Protein AF-A0A3R9PB88-F1 (afdb_monomer_lite)

pLDDT: mean 90.49, std 8.31, range [41.56, 96.81]

Sequence (142 aa):
MKEVSKLSKFLLKLTAGEKSIYACLSGGMRSIIAITLLALLKLSRDYLKEIWMEIDFENLLGFSRFPLNVINIPRNERFIAILESLRSSKLSVRKIGEKIGLSPAAAHRIMRNMVKIGLLDDNFRPTEMGLAYLSLYEELKE

Secondary structure (DSSP, 8-state):
-HHHHHHHHHHHHHTTT-SEEEEE-SSS-HHHHHHHHHHHHHHHHHH--EEEEEEE-TTSS-EEEEEGGGGGS---HHHHHHHHHHHHS---HHHHHHHTT--HHHHHHHHHHHHHTTSB-TTSPBPHHHHHHHHHHS----

Foldseek 3Di:
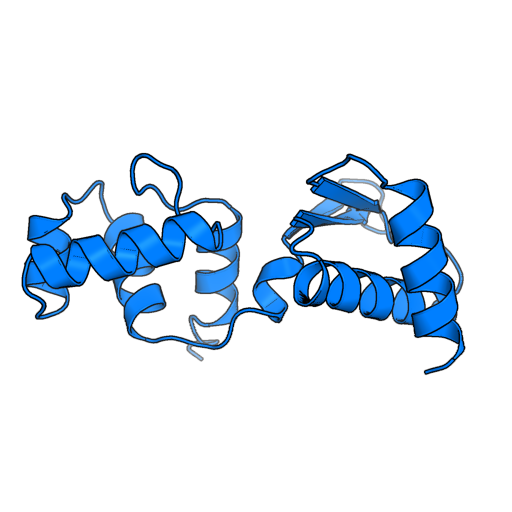DVLLVVVLVVVCVVCPPPQEDEAELQDDDPVVSVSNLSSVQCCCPVVVRFYKYWYADPVNPGIDIATSNLVVDDDDPLLLLLLVVLVVDPDDLCVSCVSVVHHSVVSVVVLVVCCVSPQAPPSSHGDRSVVVNNVVPVDPPD

Radius of gyration: 17.46 Å; chains: 1; bounding box: 42×40×47 Å

Structure (mmCIF, N/CA/C/O backbone):
data_AF-A0A3R9PB88-F1
#
_entry.id   AF-A0A3R9PB88-F1
#
loop_
_atom_site.group_PDB
_atom_site.id
_atom_site.type_symbol
_atom_site.label_atom_id
_atom_site.label_alt_id
_atom_site.label_comp_id
_atom_site.label_asym_id
_atom_site.label_entity_id
_atom_site.label_seq_id
_atom_site.pdbx_PDB_ins_code
_atom_site.Cartn_x
_atom_site.Cartn_y
_atom_site.Cartn_z
_atom_site.occupancy
_atom_site.B_iso_or_equiv
_atom_site.auth_seq_id
_atom_site.auth_comp_id
_atom_site.auth_asym_id
_atom_site.auth_atom_id
_atom_site.pdbx_PDB_model_num
ATOM 1 N N . MET A 1 1 ? 23.088 -3.633 -8.283 1.00 75.25 1 MET A N 1
ATOM 2 C CA . MET A 1 1 ? 22.917 -2.362 -7.531 1.00 75.25 1 MET A CA 1
ATOM 3 C C . MET A 1 1 ? 23.087 -1.098 -8.377 1.00 75.25 1 MET A C 1
ATOM 5 O O . MET A 1 1 ? 22.197 -0.259 -8.334 1.00 75.25 1 MET A O 1
ATOM 9 N N . LYS A 1 2 ? 24.163 -0.939 -9.168 1.00 91.56 2 LYS A N 1
ATOM 10 C CA . LYS A 1 2 ? 24.366 0.254 -10.024 1.00 91.56 2 LYS A CA 1
ATOM 11 C C . LYS A 1 2 ? 23.192 0.522 -10.981 1.00 91.56 2 LYS A C 1
ATOM 13 O O . LYS A 1 2 ? 22.759 1.664 -11.097 1.00 91.56 2 LYS A O 1
ATOM 18 N N . GLU A 1 3 ? 22.646 -0.530 -11.591 1.00 93.50 3 GLU A N 1
ATOM 19 C CA . GLU A 1 3 ? 21.508 -0.425 -12.516 1.00 93.50 3 GLU A CA 1
ATOM 20 C C . GLU A 1 3 ? 20.206 -0.002 -11.823 1.00 93.50 3 GLU A C 1
ATOM 22 O O . GLU A 1 3 ? 19.531 0.900 -12.309 1.00 93.50 3 GLU A O 1
ATOM 27 N N . VAL A 1 4 ? 19.916 -0.529 -10.626 1.00 95.12 4 VAL A N 1
ATOM 28 C CA . VAL A 1 4 ? 18.772 -0.081 -9.806 1.00 95.12 4 VAL A CA 1
ATOM 29 C C . VAL A 1 4 ? 18.877 1.415 -9.511 1.00 95.12 4 VAL A C 1
ATOM 31 O O . VAL A 1 4 ? 17.904 2.144 -9.679 1.00 95.12 4 VAL A O 1
ATOM 34 N N . SER A 1 5 ? 20.057 1.909 -9.123 1.00 94.50 5 SER A N 1
ATOM 35 C CA . SER A 1 5 ? 20.262 3.336 -8.838 1.00 94.50 5 SER A CA 1
ATOM 36 C C . SER A 1 5 ? 20.112 4.224 -10.074 1.00 94.50 5 SER A C 1
ATOM 38 O O . SER A 1 5 ? 19.549 5.313 -9.969 1.00 94.50 5 SER A O 1
ATOM 40 N N . LYS A 1 6 ? 20.605 3.788 -11.242 1.00 96.44 6 LYS A N 1
ATOM 41 C CA . LYS A 1 6 ? 20.408 4.518 -12.505 1.00 96.44 6 LYS A CA 1
ATOM 42 C C . LYS A 1 6 ? 18.928 4.584 -12.865 1.00 96.44 6 LYS A C 1
ATOM 44 O O . LYS A 1 6 ? 18.424 5.676 -13.112 1.00 96.44 6 LYS A O 1
ATOM 49 N N . LEU A 1 7 ? 18.242 3.442 -12.831 1.00 96.25 7 LEU A N 1
ATOM 50 C CA . LEU A 1 7 ? 16.825 3.364 -13.160 1.00 96.25 7 LEU A CA 1
ATOM 51 C C . LEU A 1 7 ? 15.977 4.168 -12.173 1.00 96.25 7 LEU A C 1
ATOM 53 O O . LEU A 1 7 ? 15.118 4.926 -12.595 1.00 96.25 7 LEU A O 1
ATOM 57 N N . SER A 1 8 ? 16.278 4.107 -10.875 1.00 96.12 8 SER A N 1
ATOM 58 C CA . SER A 1 8 ? 15.590 4.914 -9.858 1.00 96.12 8 SER A CA 1
ATOM 59 C C . SER A 1 8 ? 15.720 6.412 -10.141 1.00 96.12 8 SER A C 1
ATOM 61 O O . SER A 1 8 ? 14.737 7.141 -10.081 1.00 96.12 8 SER A O 1
ATOM 63 N N . LYS A 1 9 ? 16.923 6.886 -10.499 1.00 96.25 9 LYS A N 1
ATOM 64 C CA . LYS A 1 9 ? 17.137 8.294 -10.876 1.00 96.25 9 LYS A CA 1
ATOM 65 C C . LYS A 1 9 ? 16.379 8.665 -12.148 1.00 96.25 9 LYS A C 1
ATOM 67 O O . LYS A 1 9 ? 15.863 9.773 -12.233 1.00 96.25 9 LYS A O 1
ATOM 72 N N . PHE A 1 10 ? 16.345 7.766 -13.128 1.00 96.81 10 PHE A N 1
ATOM 73 C CA . PHE A 1 10 ? 15.592 7.963 -14.361 1.00 96.81 10 PHE A CA 1
ATOM 74 C C . PHE A 1 10 ? 14.088 8.070 -14.083 1.00 96.81 10 PHE A C 1
ATOM 76 O O . PHE A 1 10 ? 13.486 9.080 -14.433 1.00 96.81 10 PHE A O 1
ATOM 83 N N . LEU A 1 11 ? 13.512 7.092 -13.376 1.00 96.19 11 LEU A N 1
ATOM 84 C CA . LEU A 1 11 ? 12.097 7.072 -13.004 1.00 96.19 11 LEU A CA 1
ATOM 85 C C . LEU A 1 11 ? 11.722 8.299 -12.171 1.00 96.19 11 LEU A C 1
ATOM 87 O O . LEU A 1 11 ? 10.742 8.960 -12.479 1.00 96.19 11 LEU A O 1
ATOM 91 N N . LEU A 1 12 ? 12.541 8.672 -11.182 1.00 95.56 12 LEU A N 1
ATOM 92 C CA . LEU A 1 12 ? 12.286 9.850 -10.353 1.00 95.56 12 LEU A CA 1
ATOM 93 C C . LEU A 1 12 ? 12.198 11.139 -11.180 1.00 95.56 12 LEU A C 1
ATOM 95 O O . LEU A 1 12 ? 11.335 11.970 -10.910 1.00 95.56 12 LEU A O 1
ATOM 99 N N . LYS A 1 13 ? 13.082 11.302 -12.175 1.00 96.50 13 LYS A N 1
ATOM 100 C CA . LYS A 1 13 ? 13.042 12.441 -13.103 1.00 96.50 13 LYS A CA 1
ATOM 101 C C . LYS A 1 13 ? 11.807 12.392 -13.999 1.00 96.50 13 LYS A C 1
ATOM 103 O O . LYS A 1 13 ? 11.176 13.422 -14.189 1.00 96.50 13 LYS A O 1
ATOM 108 N N . LEU A 1 14 ? 11.480 11.214 -14.533 1.00 96.06 14 LEU A N 1
ATOM 109 C CA . LEU A 1 14 ? 10.324 11.009 -15.407 1.00 96.06 14 LEU A CA 1
ATOM 110 C C . LEU A 1 14 ? 9.005 11.320 -14.688 1.00 96.06 14 LEU A C 1
ATOM 112 O O . LEU A 1 14 ? 8.111 11.912 -15.274 1.00 96.06 14 LEU A O 1
ATOM 116 N N . THR A 1 15 ? 8.905 10.955 -13.410 1.00 95.06 15 THR A N 1
ATOM 117 C CA . THR A 1 15 ? 7.709 11.140 -12.573 1.00 95.06 15 THR A CA 1
ATOM 118 C C . THR A 1 15 ? 7.851 12.337 -11.628 1.00 95.06 15 THR A C 1
ATOM 120 O O . THR A 1 15 ? 7.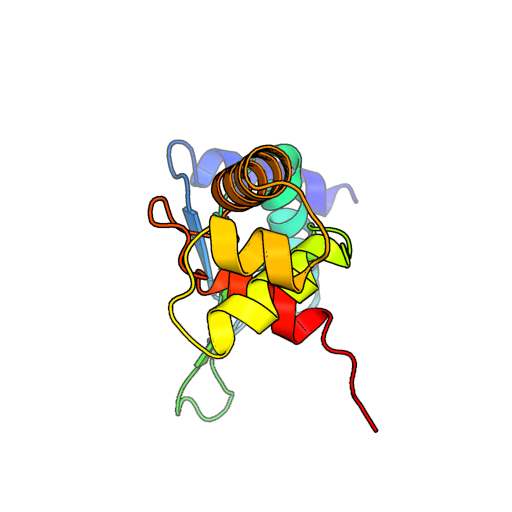395 12.301 -10.478 1.00 95.06 15 THR A O 1
ATOM 123 N N . ALA A 1 16 ? 8.590 13.367 -12.042 1.00 93.56 16 ALA A N 1
ATOM 124 C CA . ALA A 1 16 ? 8.726 14.593 -11.265 1.00 93.56 16 ALA A CA 1
ATOM 125 C C . ALA A 1 16 ? 7.354 15.279 -11.138 1.00 93.56 16 ALA A C 1
ATOM 127 O O . ALA A 1 16 ? 6.611 15.356 -12.106 1.00 93.56 16 ALA A O 1
ATOM 128 N N . GLY A 1 17 ? 7.002 15.748 -9.938 1.00 90.50 17 GLY A N 1
ATOM 129 C CA . GLY A 1 17 ? 5.683 16.338 -9.657 1.00 90.50 17 GLY A CA 1
ATOM 130 C C . GLY A 1 17 ? 4.575 15.327 -9.336 1.00 90.50 17 GLY A C 1
ATOM 131 O O . GLY A 1 17 ? 3.701 15.635 -8.534 1.00 90.50 17 GLY A O 1
ATOM 132 N N . GLU A 1 18 ? 4.658 14.099 -9.845 1.00 94.75 18 GLU A N 1
ATOM 133 C CA . GLU A 1 18 ? 3.615 13.089 -9.628 1.00 94.75 18 GLU A CA 1
ATOM 134 C C . GLU A 1 18 ? 3.706 12.434 -8.251 1.00 94.75 18 GLU A C 1
ATOM 136 O O . GLU A 1 18 ? 4.765 11.949 -7.852 1.00 94.75 18 GLU A O 1
ATOM 141 N N . LYS A 1 19 ? 2.605 12.368 -7.502 1.00 90.06 19 LYS A N 1
ATOM 142 C CA . LYS A 1 19 ? 2.595 11.654 -6.212 1.00 90.06 19 LYS A CA 1
ATOM 143 C C . LYS A 1 19 ? 2.522 10.138 -6.404 1.00 90.06 19 LYS A C 1
ATOM 145 O O . LYS A 1 19 ? 3.135 9.394 -5.634 1.00 90.06 19 LYS A O 1
ATOM 150 N N . SER A 1 20 ? 1.816 9.707 -7.445 1.00 93.25 20 SER A N 1
ATOM 151 C CA . SER A 1 20 ? 1.484 8.307 -7.683 1.00 93.25 20 SER A CA 1
ATOM 152 C C . SER A 1 20 ? 2.035 7.829 -9.029 1.00 93.25 20 SER A C 1
ATOM 154 O O . SER A 1 20 ? 2.079 8.580 -9.999 1.00 93.25 20 SER A O 1
ATOM 156 N N . ILE A 1 21 ? 2.482 6.578 -9.082 1.00 94.88 21 ILE A N 1
ATOM 157 C CA . ILE A 1 21 ? 3.058 5.926 -10.259 1.00 94.88 21 ILE A CA 1
ATOM 158 C C . ILE A 1 21 ? 2.291 4.628 -10.489 1.00 94.88 21 ILE A C 1
ATOM 160 O O . ILE A 1 21 ? 2.233 3.782 -9.599 1.00 94.88 21 ILE A O 1
ATOM 164 N N . TYR A 1 22 ? 1.752 4.465 -11.693 1.00 94.31 22 TYR A N 1
ATOM 165 C CA . TYR A 1 22 ? 1.126 3.229 -12.154 1.00 94.31 22 TYR A CA 1
ATOM 166 C C . TYR A 1 22 ? 2.110 2.503 -13.069 1.00 94.31 22 TYR A C 1
ATOM 168 O O . TYR A 1 22 ? 2.467 3.007 -14.133 1.00 94.31 22 TYR A O 1
ATOM 176 N N . ALA A 1 23 ? 2.617 1.362 -12.613 1.00 94.38 23 ALA A N 1
ATOM 177 C CA . ALA A 1 23 ? 3.644 0.590 -13.293 1.00 94.38 23 ALA A CA 1
ATOM 178 C C . ALA A 1 23 ? 3.067 -0.730 -13.815 1.00 94.38 23 ALA A C 1
ATOM 180 O O . ALA A 1 23 ? 2.794 -1.646 -13.042 1.00 94.38 23 ALA A O 1
ATOM 181 N N . CYS A 1 24 ? 2.939 -0.830 -15.136 1.00 92.56 24 CYS A N 1
ATOM 182 C CA . CYS A 1 24 ? 2.602 -2.071 -15.823 1.00 92.56 24 CYS A CA 1
ATOM 183 C C . CYS A 1 24 ? 3.874 -2.914 -16.016 1.00 92.56 24 CYS A C 1
ATOM 185 O O . CYS A 1 24 ? 4.831 -2.459 -16.648 1.00 92.56 24 CYS A O 1
ATOM 187 N N . LEU A 1 25 ? 3.901 -4.127 -15.457 1.00 91.56 25 LEU A N 1
ATOM 188 C CA . LEU A 1 25 ? 5.022 -5.074 -15.571 1.00 91.56 25 LEU A CA 1
ATOM 189 C C . LEU A 1 25 ? 4.613 -6.381 -16.273 1.00 91.56 25 LEU A C 1
ATOM 191 O O . LEU A 1 25 ? 5.190 -7.433 -16.007 1.00 91.56 25 LEU A O 1
ATOM 195 N N . SER A 1 26 ? 3.641 -6.313 -17.187 1.00 88.19 26 SER A N 1
ATOM 196 C CA . SER A 1 26 ? 3.107 -7.467 -17.929 1.00 88.19 26 SER A CA 1
ATOM 197 C C . SER A 1 26 ? 4.092 -8.095 -18.921 1.00 88.19 26 SER A C 1
ATOM 199 O O . SER A 1 26 ? 3.909 -9.235 -19.338 1.00 88.19 26 SER A O 1
ATOM 201 N N . G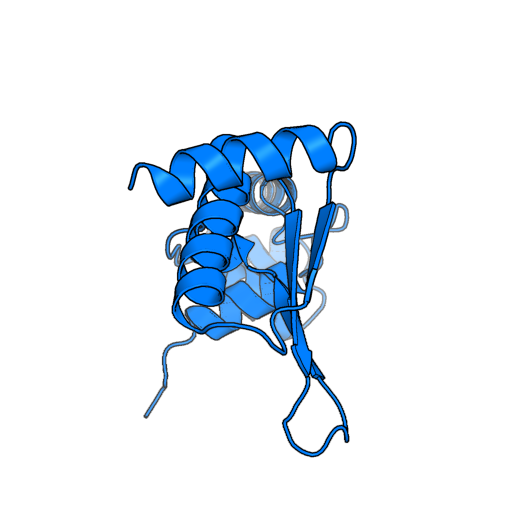LY A 1 27 ? 5.142 -7.375 -19.331 1.00 85.38 27 GLY A N 1
ATOM 202 C CA . GLY A 1 27 ? 6.054 -7.838 -20.375 1.00 85.38 27 GLY A CA 1
ATOM 203 C C . GLY A 1 27 ? 7.462 -7.257 -20.293 1.00 85.38 27 GLY A C 1
ATOM 204 O O . GLY A 1 27 ? 7.750 -6.330 -19.536 1.00 85.38 27 GLY A O 1
ATOM 205 N N . GLY A 1 28 ? 8.356 -7.823 -21.104 1.00 89.12 28 GLY A N 1
ATOM 206 C CA . GLY A 1 28 ? 9.761 -7.429 -21.193 1.00 89.12 28 GLY A CA 1
ATOM 207 C C . GLY A 1 28 ? 10.726 -8.469 -20.628 1.00 89.12 28 GLY A C 1
ATOM 208 O O . GLY A 1 28 ? 10.355 -9.568 -20.216 1.00 89.12 28 GLY A O 1
ATOM 209 N N . MET A 1 29 ? 12.016 -8.132 -20.636 1.00 94.56 29 MET A N 1
ATOM 210 C CA . MET A 1 29 ? 13.044 -9.031 -20.112 1.00 94.56 29 MET A CA 1
ATOM 211 C C . MET A 1 29 ? 12.907 -9.163 -18.594 1.00 94.56 29 MET A C 1
ATOM 213 O O . MET A 1 29 ? 12.921 -8.163 -17.878 1.00 94.56 29 MET A O 1
ATOM 217 N N . ARG A 1 30 ? 12.857 -10.403 -18.094 1.00 93.31 30 ARG A N 1
ATOM 218 C CA . ARG A 1 30 ? 12.693 -10.711 -16.658 1.00 93.31 30 ARG A CA 1
ATOM 219 C C . ARG A 1 30 ? 13.702 -9.980 -15.765 1.00 93.31 30 ARG A C 1
ATOM 221 O O . ARG A 1 30 ? 13.353 -9.512 -14.687 1.00 93.31 30 ARG A O 1
ATOM 228 N N . SER A 1 31 ? 14.942 -9.832 -16.232 1.00 94.00 31 SER A N 1
ATOM 229 C CA . SER A 1 31 ? 15.987 -9.077 -15.532 1.00 94.00 31 SER A CA 1
ATOM 230 C C . SER A 1 31 ? 15.651 -7.589 -15.397 1.00 94.00 31 SER A C 1
ATOM 232 O O . SER A 1 31 ? 15.863 -7.012 -14.332 1.00 94.00 31 SER A O 1
ATOM 234 N N . ILE A 1 32 ? 15.090 -6.974 -16.443 1.00 93.56 32 ILE A N 1
ATOM 235 C CA . ILE A 1 32 ? 14.615 -5.587 -16.404 1.00 93.56 32 ILE A CA 1
ATOM 236 C C . ILE A 1 32 ? 13.433 -5.474 -15.448 1.00 93.56 32 ILE A C 1
ATOM 238 O O . ILE A 1 32 ? 13.457 -4.592 -14.601 1.00 93.56 32 ILE A O 1
ATOM 242 N N . ILE A 1 33 ? 12.457 -6.384 -15.517 1.00 94.44 33 ILE A N 1
ATOM 243 C CA . ILE A 1 33 ? 11.296 -6.392 -14.610 1.00 94.44 33 ILE A CA 1
ATOM 244 C C . ILE A 1 33 ? 11.757 -6.404 -13.146 1.00 94.44 33 ILE A C 1
ATOM 246 O O . ILE A 1 33 ? 11.332 -5.559 -12.359 1.00 94.44 33 ILE A O 1
ATOM 250 N N . ALA A 1 34 ? 12.693 -7.288 -12.788 1.00 94.31 34 ALA A N 1
ATOM 251 C CA . ALA A 1 34 ? 13.234 -7.362 -11.431 1.00 94.31 34 ALA A CA 1
ATOM 252 C C . ALA A 1 34 ? 13.965 -6.071 -11.009 1.00 94.31 34 ALA A C 1
ATOM 254 O O . ALA A 1 34 ? 13.789 -5.586 -9.890 1.00 94.31 34 ALA A O 1
ATOM 255 N N . ILE A 1 35 ? 14.769 -5.477 -11.898 1.00 95.88 35 ILE A N 1
ATOM 256 C CA . ILE A 1 35 ? 15.464 -4.208 -11.621 1.00 95.88 35 ILE A CA 1
ATOM 257 C C . ILE A 1 35 ? 14.460 -3.055 -11.463 1.00 95.88 35 ILE A C 1
ATOM 259 O O . ILE A 1 35 ? 14.633 -2.225 -10.567 1.00 95.88 35 ILE A O 1
ATOM 263 N N . THR A 1 36 ? 13.411 -3.016 -12.287 1.00 95.94 36 THR A N 1
ATOM 264 C CA . THR A 1 36 ? 12.325 -2.031 -12.214 1.00 95.94 36 THR A CA 1
ATOM 265 C C . THR A 1 36 ? 11.559 -2.157 -10.909 1.00 95.94 36 THR A C 1
ATOM 267 O O . THR A 1 36 ? 11.384 -1.150 -10.229 1.00 95.94 36 THR A O 1
ATOM 270 N N . LEU A 1 37 ? 11.200 -3.372 -10.493 1.00 95.44 37 LEU A N 1
ATOM 271 C CA . LEU A 1 37 ? 10.554 -3.624 -9.204 1.00 95.44 37 LEU A CA 1
ATOM 272 C C . LEU A 1 37 ? 11.384 -3.071 -8.034 1.00 95.44 37 LEU A C 1
ATOM 274 O O . LEU A 1 37 ? 10.868 -2.339 -7.191 1.00 95.44 37 LEU A O 1
ATOM 278 N N . LEU A 1 38 ? 12.690 -3.358 -8.007 1.00 95.25 38 LEU A N 1
ATOM 279 C CA . LEU A 1 38 ? 13.593 -2.847 -6.970 1.00 95.25 38 LEU A CA 1
ATOM 280 C C . LEU A 1 38 ? 13.721 -1.318 -7.003 1.00 95.25 38 LEU A C 1
ATOM 282 O O . LEU A 1 38 ? 13.798 -0.679 -5.951 1.00 95.25 38 LEU A O 1
ATOM 286 N N . ALA A 1 39 ? 13.751 -0.721 -8.196 1.00 96.31 39 ALA A N 1
ATOM 287 C CA . ALA A 1 39 ? 13.782 0.728 -8.345 1.00 96.31 39 ALA A CA 1
ATOM 288 C C . ALA A 1 39 ? 12.483 1.366 -7.828 1.00 96.31 39 ALA A C 1
ATOM 290 O O . ALA A 1 39 ? 12.538 2.327 -7.066 1.00 96.31 39 ALA A O 1
ATOM 291 N N . LEU A 1 40 ? 11.325 0.796 -8.161 1.00 96.44 40 LEU A N 1
ATOM 292 C CA . LEU A 1 40 ? 10.018 1.251 -7.688 1.00 96.44 40 LEU A CA 1
ATOM 293 C C . LEU A 1 40 ? 9.879 1.136 -6.162 1.00 96.44 40 LEU A C 1
ATOM 295 O O . LEU A 1 40 ? 9.446 2.092 -5.519 1.00 96.44 40 LEU A O 1
ATOM 299 N N . LEU A 1 41 ? 10.330 0.029 -5.560 1.00 94.75 41 LEU A N 1
ATOM 300 C CA . LEU A 1 41 ? 10.382 -0.122 -4.099 1.00 94.75 41 LEU A CA 1
ATOM 301 C C . LEU A 1 41 ? 11.254 0.954 -3.445 1.00 94.75 41 LEU A C 1
ATOM 303 O O . LEU A 1 41 ? 10.868 1.530 -2.425 1.00 94.75 41 LEU A O 1
ATOM 307 N N . LYS A 1 42 ? 12.408 1.266 -4.046 1.00 94.38 42 LYS A N 1
ATOM 308 C CA . LYS A 1 42 ? 13.282 2.350 -3.584 1.00 94.38 42 LYS A CA 1
ATOM 309 C C . LYS A 1 42 ? 12.597 3.714 -3.698 1.00 94.38 42 LYS A C 1
ATOM 311 O O . LYS A 1 42 ? 12.730 4.522 -2.785 1.00 94.38 42 LYS A O 1
ATOM 316 N N . LEU A 1 43 ? 11.859 3.967 -4.780 1.00 94.62 43 LEU A N 1
ATOM 317 C CA . LEU A 1 43 ? 11.091 5.202 -4.971 1.00 94.62 43 LEU A CA 1
ATOM 318 C C . LEU A 1 43 ? 9.989 5.355 -3.918 1.00 94.62 43 LEU A C 1
ATOM 320 O O . LEU A 1 43 ? 9.852 6.426 -3.326 1.00 94.62 43 LEU A O 1
ATOM 324 N N . SER A 1 44 ? 9.254 4.276 -3.648 1.00 92.62 44 SER A N 1
ATOM 325 C CA . SER A 1 44 ? 8.243 4.229 -2.591 1.00 92.62 44 SER A CA 1
ATOM 326 C C . SER A 1 44 ? 8.840 4.560 -1.221 1.00 92.62 44 SER A C 1
ATOM 328 O O . SER A 1 44 ? 8.302 5.398 -0.502 1.00 92.62 44 SER A O 1
ATOM 330 N N . ARG A 1 45 ? 9.981 3.957 -0.872 1.00 90.56 45 ARG A N 1
ATOM 331 C CA . ARG A 1 45 ? 10.604 4.130 0.446 1.00 90.56 45 ARG A CA 1
ATOM 332 C C . ARG A 1 45 ? 11.289 5.485 0.620 1.00 90.56 45 ARG A C 1
ATOM 334 O O . ARG A 1 45 ? 11.068 6.160 1.618 1.00 90.56 45 ARG A O 1
ATOM 341 N N . ASP A 1 46 ? 12.147 5.860 -0.325 1.00 92.69 46 ASP A N 1
ATOM 342 C CA . ASP A 1 46 ? 13.060 6.996 -0.162 1.00 92.69 46 ASP A CA 1
ATOM 343 C C . ASP A 1 46 ? 12.398 8.332 -0.549 1.00 92.69 46 ASP A C 1
ATOM 345 O O . ASP A 1 46 ? 12.832 9.386 -0.091 1.00 92.69 46 ASP A O 1
ATOM 349 N N . TYR A 1 47 ? 11.359 8.295 -1.392 1.00 90.50 47 TYR A N 1
ATOM 350 C CA . TYR A 1 47 ? 10.686 9.489 -1.923 1.00 90.50 47 TYR A CA 1
ATOM 351 C C . TYR A 1 47 ? 9.178 9.512 -1.651 1.00 90.50 47 TYR A C 1
ATOM 353 O O . TYR A 1 47 ? 8.495 10.406 -2.147 1.00 90.50 47 TYR A O 1
ATOM 361 N N . LEU A 1 48 ? 8.659 8.547 -0.880 1.00 87.44 48 LEU A N 1
ATOM 362 C CA . LEU A 1 48 ? 7.248 8.454 -0.483 1.00 87.44 48 LEU A CA 1
ATOM 363 C C . LEU A 1 48 ? 6.268 8.475 -1.672 1.00 87.44 48 LEU A C 1
ATOM 365 O O . LEU A 1 48 ? 5.138 8.947 -1.546 1.00 87.44 48 LEU A O 1
ATOM 369 N N . LYS A 1 49 ? 6.699 7.970 -2.835 1.00 91.44 49 LYS A N 1
ATOM 370 C CA . LYS A 1 49 ? 5.842 7.817 -4.020 1.00 91.44 49 LYS A CA 1
ATOM 371 C C . LYS A 1 49 ? 4.841 6.691 -3.783 1.00 91.44 49 LYS A C 1
ATOM 373 O O . LYS A 1 49 ? 5.217 5.627 -3.294 1.00 91.44 49 LYS A O 1
ATOM 378 N N . GLU A 1 50 ? 3.586 6.896 -4.156 1.00 91.94 50 GLU A N 1
ATOM 379 C CA . GLU A 1 50 ? 2.565 5.845 -4.155 1.00 91.94 50 GLU A CA 1
ATOM 380 C C . GLU A 1 50 ? 2.691 5.023 -5.436 1.00 91.94 50 GLU A C 1
ATOM 382 O O . GLU A 1 50 ? 2.449 5.522 -6.528 1.00 91.94 50 GLU A O 1
ATOM 387 N N . ILE A 1 51 ? 3.102 3.769 -5.326 1.00 95.12 51 ILE A N 1
ATOM 388 C CA . ILE A 1 51 ? 3.338 2.893 -6.465 1.00 95.12 51 ILE A CA 1
ATOM 389 C C . ILE A 1 51 ? 2.232 1.849 -6.531 1.00 95.12 51 ILE A C 1
ATOM 391 O O . ILE A 1 51 ? 2.056 1.043 -5.615 1.00 95.12 51 ILE A O 1
ATOM 395 N N . TRP A 1 52 ? 1.546 1.827 -7.661 1.00 94.88 52 TRP A N 1
ATOM 396 C CA . TRP A 1 52 ? 0.577 0.814 -8.038 1.00 94.88 52 TRP A CA 1
ATOM 397 C C . TRP A 1 52 ? 1.193 -0.059 -9.115 1.00 94.88 52 TRP A C 1
ATOM 399 O O . TRP A 1 52 ? 1.663 0.460 -10.126 1.00 94.88 52 TRP A O 1
ATOM 409 N N . MET A 1 53 ? 1.218 -1.369 -8.895 1.00 94.50 53 MET A N 1
ATOM 410 C CA . MET A 1 53 ? 1.611 -2.306 -9.941 1.00 94.50 53 MET A CA 1
ATOM 411 C C . MET A 1 53 ? 0.391 -2.900 -10.607 1.00 94.50 53 MET A C 1
ATOM 413 O O . MET A 1 53 ? -0.582 -3.225 -9.929 1.00 94.50 53 MET A O 1
ATOM 417 N N . GLU A 1 54 ? 0.497 -3.069 -11.917 1.00 93.56 54 GLU A N 1
ATOM 418 C CA . GLU A 1 54 ? -0.464 -3.773 -12.753 1.00 93.56 54 GLU A CA 1
ATOM 419 C C . GLU A 1 54 ? 0.273 -4.857 -13.546 1.00 93.56 54 GLU A C 1
ATOM 421 O O . GLU A 1 54 ? 1.366 -4.635 -14.077 1.00 93.56 54 GLU A O 1
ATOM 426 N N . ILE A 1 55 ? -0.296 -6.059 -13.562 1.00 92.12 55 ILE A N 1
ATOM 427 C CA . ILE A 1 55 ? 0.248 -7.216 -14.273 1.00 92.12 55 ILE A CA 1
ATOM 428 C C . ILE A 1 55 ? -0.912 -7.896 -14.988 1.00 92.12 55 ILE A C 1
ATOM 430 O O . ILE A 1 55 ? -1.796 -8.453 -14.334 1.00 92.12 55 ILE A O 1
ATOM 434 N N . ASP A 1 56 ? -0.897 -7.858 -16.315 1.00 91.81 56 ASP A N 1
ATOM 435 C CA . ASP A 1 56 ? -1.874 -8.560 -17.141 1.00 91.81 56 ASP A CA 1
ATOM 436 C C . ASP A 1 56 ? -1.678 -10.069 -17.024 1.00 91.81 56 ASP A C 1
ATOM 438 O O . ASP A 1 56 ? -0.555 -10.579 -16.955 1.00 91.81 56 ASP A O 1
ATOM 442 N N . PHE A 1 57 ? -2.786 -10.798 -17.020 1.00 87.75 57 PHE A N 1
ATOM 443 C CA . PHE A 1 57 ? -2.745 -12.247 -17.121 1.00 87.75 57 PHE A CA 1
ATOM 444 C C . PHE A 1 57 ? -2.359 -12.666 -18.539 1.00 87.75 57 PHE A C 1
ATOM 446 O O . PHE A 1 57 ? -2.722 -12.013 -19.515 1.00 87.75 57 PHE A O 1
ATOM 453 N N . GLU A 1 58 ? -1.670 -13.801 -18.670 1.00 81.81 58 GLU A N 1
ATOM 454 C CA . GLU A 1 58 ? -1.206 -14.301 -19.975 1.00 81.81 58 GLU A CA 1
ATOM 455 C C . GLU A 1 58 ? -2.352 -14.540 -20.971 1.00 81.81 58 GLU A C 1
ATOM 457 O O . GLU A 1 58 ? -2.166 -14.433 -22.179 1.00 81.81 58 GLU A O 1
ATOM 462 N N . ASN A 1 59 ? -3.554 -14.831 -20.468 1.00 85.00 59 ASN A N 1
ATOM 463 C CA . ASN A 1 59 ? -4.755 -15.031 -21.277 1.00 85.00 59 ASN A CA 1
ATOM 464 C C . ASN A 1 59 ? -5.462 -13.723 -21.683 1.00 85.00 59 ASN A C 1
ATOM 466 O O . ASN A 1 59 ? -6.485 -13.789 -22.360 1.00 85.00 59 ASN A O 1
ATOM 470 N N . LEU A 1 60 ? -4.952 -12.559 -21.258 1.00 79.06 60 LEU A N 1
ATOM 471 C CA . LEU A 1 60 ? -5.506 -11.222 -21.509 1.00 79.06 60 LEU A CA 1
ATOM 472 C C . LEU A 1 60 ? -6.964 -11.034 -21.047 1.00 79.06 60 LEU A C 1
ATOM 474 O O . LEU A 1 60 ? -7.637 -10.100 -21.478 1.00 79.06 60 LEU A O 1
ATOM 478 N N . LEU A 1 61 ? -7.464 -11.895 -20.153 1.00 85.50 61 LEU A N 1
ATOM 479 C CA . LEU A 1 61 ? -8.829 -11.802 -19.617 1.00 85.50 61 LEU A CA 1
ATOM 480 C C . LEU A 1 61 ? -8.940 -10.849 -18.418 1.00 85.50 61 LEU A C 1
ATOM 482 O O . LEU A 1 61 ? -10.025 -10.666 -17.871 1.00 85.50 61 LEU A O 1
ATOM 486 N N . GLY A 1 62 ? -7.827 -10.251 -17.991 1.00 87.94 62 GLY A N 1
ATOM 487 C CA . GLY A 1 62 ? -7.777 -9.310 -16.881 1.00 87.94 62 GLY A CA 1
ATOM 488 C C . GLY A 1 62 ? -6.350 -9.020 -16.429 1.00 87.94 62 GLY A C 1
ATOM 489 O O . GLY A 1 62 ? -5.382 -9.443 -17.064 1.00 87.94 62 GLY A O 1
ATOM 490 N N . PHE A 1 63 ? -6.242 -8.319 -15.304 1.00 90.25 63 PHE A N 1
ATOM 491 C CA . PHE A 1 63 ? -4.979 -7.959 -14.673 1.00 90.25 63 PHE A CA 1
ATOM 492 C C . PHE A 1 63 ? -5.082 -8.054 -13.151 1.00 90.25 63 PHE A C 1
ATOM 494 O O . PHE A 1 63 ? -6.158 -7.908 -12.566 1.00 90.25 63 PHE A O 1
ATOM 501 N N . SER A 1 64 ? -3.943 -8.274 -12.502 1.00 89.00 64 SER A N 1
ATOM 502 C CA . SER A 1 64 ? -3.788 -8.065 -11.067 1.00 89.00 64 SER A CA 1
ATOM 503 C C . SER A 1 64 ? -3.279 -6.655 -10.818 1.00 89.00 64 SER A C 1
ATOM 505 O O . SER A 1 64 ? -2.339 -6.208 -11.477 1.00 89.00 64 SER A O 1
ATOM 507 N N . ARG A 1 65 ? -3.879 -5.967 -9.845 1.00 91.44 65 ARG A N 1
ATOM 508 C CA . ARG A 1 65 ? -3.453 -4.643 -9.402 1.00 91.44 65 ARG A CA 1
ATOM 509 C C . ARG A 1 65 ? -3.286 -4.616 -7.901 1.00 91.44 65 ARG A C 1
ATOM 511 O O . ARG A 1 65 ? -4.174 -5.044 -7.170 1.00 91.44 65 ARG A O 1
ATOM 518 N N . PHE A 1 66 ? -2.167 -4.071 -7.441 1.00 91.19 66 PHE A N 1
ATOM 519 C CA . PHE A 1 66 ? -1.918 -3.935 -6.012 1.00 91.19 66 PHE A CA 1
ATOM 520 C C . PHE A 1 66 ? -0.944 -2.793 -5.691 1.00 91.19 66 PHE A C 1
ATOM 522 O O . PHE A 1 66 ? -0.070 -2.459 -6.500 1.00 91.19 66 PHE A O 1
ATOM 529 N N . PRO A 1 67 ? -1.072 -2.183 -4.500 1.00 93.75 67 PRO A N 1
ATOM 530 C CA . PRO A 1 67 ? -0.173 -1.128 -4.058 1.00 93.75 67 PRO A CA 1
ATOM 531 C C . PRO A 1 67 ? 1.145 -1.735 -3.571 1.00 93.75 67 PRO A C 1
ATOM 533 O O . PRO A 1 67 ? 1.188 -2.430 -2.560 1.00 93.75 67 PRO A O 1
ATOM 536 N N . LEU A 1 68 ? 2.247 -1.440 -4.259 1.00 92.50 68 LEU A N 1
ATOM 537 C CA . LEU A 1 68 ? 3.575 -1.989 -3.956 1.00 92.50 68 LEU A CA 1
ATOM 538 C C . LEU A 1 68 ? 4.146 -1.459 -2.633 1.00 92.50 68 LEU A C 1
ATOM 540 O O . LEU A 1 68 ? 4.937 -2.130 -1.972 1.00 92.50 68 LEU A O 1
ATOM 544 N N . ASN A 1 69 ? 3.726 -0.259 -2.230 1.00 91.31 69 ASN A N 1
ATOM 545 C CA . ASN A 1 69 ? 4.170 0.420 -1.012 1.00 91.31 69 ASN A CA 1
ATOM 546 C C . ASN A 1 69 ? 4.002 -0.422 0.248 1.00 91.31 69 ASN A C 1
ATOM 548 O O . ASN A 1 69 ? 4.790 -0.280 1.180 1.00 91.31 69 ASN A O 1
ATOM 552 N N . VAL A 1 70 ? 3.004 -1.306 0.257 1.00 91.25 70 VAL A N 1
ATOM 553 C CA . VAL A 1 70 ? 2.718 -2.207 1.369 1.00 91.25 70 VAL A CA 1
ATOM 554 C C . VAL A 1 70 ? 3.939 -3.022 1.799 1.00 91.25 70 VAL A C 1
ATOM 556 O O . VAL A 1 70 ? 4.155 -3.211 2.991 1.00 91.25 70 VAL A O 1
ATOM 559 N N . ILE A 1 71 ? 4.788 -3.415 0.845 1.00 90.69 71 ILE A N 1
ATOM 560 C CA . ILE A 1 71 ? 5.987 -4.231 1.080 1.00 90.69 71 ILE A CA 1
ATOM 561 C C . ILE A 1 71 ? 7.017 -3.481 1.939 1.00 90.69 71 ILE A C 1
ATOM 563 O O . ILE A 1 71 ? 7.793 -4.094 2.668 1.00 90.69 71 ILE A O 1
ATOM 567 N N . ASN A 1 72 ? 7.023 -2.146 1.879 1.00 90.38 72 ASN A N 1
ATOM 568 C CA . ASN A 1 72 ? 7.938 -1.309 2.652 1.00 90.38 72 ASN A CA 1
ATOM 569 C C . ASN A 1 72 ? 7.432 -1.009 4.075 1.00 90.38 72 ASN A C 1
ATOM 571 O O . ASN A 1 72 ? 8.176 -0.424 4.865 1.00 90.38 72 ASN A O 1
ATOM 575 N N . ILE A 1 73 ?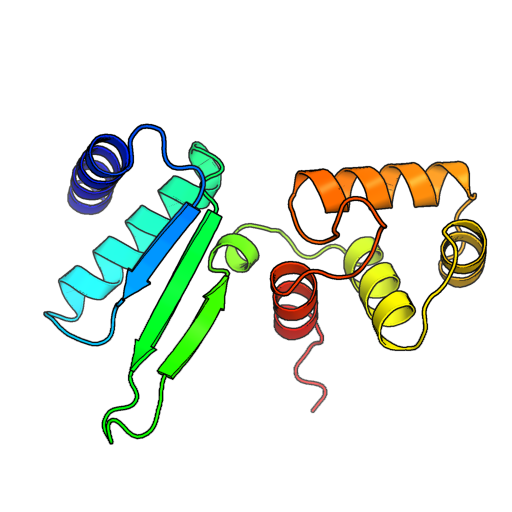 6.186 -1.358 4.411 1.00 90.94 73 ILE A N 1
ATOM 576 C CA . ILE A 1 73 ? 5.595 -1.072 5.720 1.00 90.94 73 ILE A CA 1
ATOM 577 C C . ILE A 1 73 ? 5.802 -2.300 6.613 1.00 90.94 73 ILE A C 1
ATOM 579 O O . ILE A 1 73 ? 5.228 -3.344 6.324 1.00 90.94 73 ILE A O 1
ATOM 583 N N . PRO A 1 74 ? 6.574 -2.209 7.711 1.00 91.50 74 PRO A N 1
ATOM 584 C CA . PRO A 1 74 ? 6.809 -3.357 8.578 1.00 91.50 74 PRO A CA 1
ATOM 585 C C . PRO A 1 74 ? 5.519 -3.835 9.256 1.00 91.50 74 PRO A C 1
ATOM 587 O O . PRO A 1 74 ? 4.590 -3.051 9.496 1.00 91.50 74 PRO A O 1
ATOM 590 N N . ARG A 1 75 ? 5.490 -5.121 9.628 1.00 92.62 75 ARG A N 1
ATOM 591 C CA . ARG A 1 75 ? 4.400 -5.711 10.417 1.00 92.62 75 ARG A CA 1
ATOM 592 C C . ARG A 1 75 ? 4.203 -4.931 11.719 1.00 92.62 75 ARG A C 1
ATOM 594 O O . ARG A 1 75 ? 5.158 -4.637 12.438 1.00 92.62 75 ARG A O 1
ATOM 601 N N . ASN A 1 76 ? 2.954 -4.601 12.018 1.00 93.44 76 ASN A N 1
ATOM 602 C CA . ASN A 1 76 ? 2.550 -3.893 13.219 1.00 93.44 76 ASN A CA 1
ATOM 603 C C . ASN A 1 76 ? 1.202 -4.439 13.692 1.00 93.44 76 ASN A C 1
ATOM 605 O O . ASN A 1 76 ? 0.161 -4.126 13.114 1.00 93.44 76 ASN A O 1
ATOM 609 N N . GLU A 1 77 ? 1.227 -5.195 14.788 1.00 92.12 77 GLU A N 1
ATOM 610 C CA . GLU A 1 77 ? 0.039 -5.839 15.368 1.00 92.12 77 GLU A CA 1
ATOM 611 C C . GLU A 1 77 ? -1.106 -4.860 15.642 1.00 92.12 77 GLU A C 1
ATOM 613 O O . GLU A 1 77 ? -2.277 -5.189 15.472 1.00 92.12 77 GLU A O 1
ATOM 618 N N . ARG A 1 78 ? -0.793 -3.611 16.011 1.00 92.88 78 ARG A N 1
ATOM 619 C CA . ARG A 1 78 ? -1.831 -2.602 16.256 1.00 92.88 78 ARG A CA 1
ATOM 620 C C . ARG A 1 78 ? -2.493 -2.148 14.964 1.00 92.88 78 ARG A C 1
ATOM 622 O O . ARG A 1 78 ? -3.689 -1.886 14.972 1.00 92.88 78 ARG A O 1
ATOM 629 N N . PHE A 1 79 ? -1.740 -2.031 13.870 1.00 94.81 79 PHE A N 1
ATOM 630 C CA . PHE A 1 79 ? -2.323 -1.682 12.573 1.00 94.81 79 PHE A CA 1
ATOM 631 C C . PHE A 1 79 ? -3.225 -2.809 12.080 1.00 94.81 79 PHE A C 1
ATOM 633 O O . PHE A 1 79 ? -4.344 -2.527 11.660 1.00 94.81 79 PHE A O 1
ATOM 640 N N . ILE A 1 80 ? -2.768 -4.059 12.205 1.00 93.69 80 ILE A N 1
ATOM 641 C CA . ILE A 1 80 ? -3.535 -5.261 11.855 1.00 93.69 80 ILE A CA 1
ATOM 642 C C . ILE A 1 80 ? -4.848 -5.289 12.644 1.00 93.69 80 ILE A C 1
ATOM 644 O O . ILE A 1 80 ? -5.915 -5.225 12.041 1.00 93.69 80 ILE A O 1
ATOM 648 N N . ALA A 1 81 ? -4.790 -5.230 13.978 1.00 91.88 81 ALA A N 1
ATOM 649 C CA . ALA A 1 81 ? -5.982 -5.270 14.829 1.00 91.88 81 ALA A CA 1
ATOM 650 C C . ALA A 1 81 ? -6.983 -4.131 14.536 1.00 91.88 81 ALA A C 1
ATOM 652 O O . ALA A 1 81 ? -8.204 -4.322 14.605 1.00 91.88 81 ALA A O 1
ATOM 653 N N . ILE A 1 82 ? -6.488 -2.932 14.198 1.00 94.00 82 ILE A N 1
ATOM 654 C CA . ILE A 1 82 ? -7.332 -1.802 13.780 1.00 94.00 82 ILE A CA 1
ATOM 655 C C . ILE A 1 82 ? -8.002 -2.098 12.433 1.00 94.00 82 ILE A C 1
ATOM 657 O O . ILE A 1 82 ? -9.215 -1.914 12.311 1.00 94.00 82 ILE A O 1
ATOM 661 N N . LEU A 1 83 ? -7.244 -2.562 11.438 1.00 94.06 83 LEU A N 1
ATOM 662 C CA . LEU A 1 83 ? -7.759 -2.877 10.103 1.00 94.06 83 LEU A CA 1
ATOM 663 C C . LEU A 1 83 ? -8.780 -4.022 10.146 1.00 94.06 83 LEU A C 1
ATOM 665 O O . LEU A 1 83 ? -9.858 -3.880 9.574 1.00 94.06 83 LEU A O 1
ATOM 669 N N . GLU A 1 84 ? -8.518 -5.095 10.894 1.00 91.81 84 GLU A N 1
ATOM 670 C CA . GLU A 1 84 ? -9.472 -6.193 11.121 1.00 91.81 84 GLU A CA 1
ATOM 671 C C . GLU A 1 84 ? -10.775 -5.696 11.764 1.00 91.81 84 GLU A C 1
ATOM 673 O O . GLU A 1 84 ? -11.888 -6.092 11.392 1.00 91.81 84 GLU A O 1
ATOM 678 N N . SER A 1 85 ? -10.648 -4.786 12.732 1.00 90.50 85 SER A N 1
ATOM 679 C CA . SER A 1 85 ? -11.796 -4.198 13.417 1.00 90.50 85 SER A CA 1
ATOM 680 C C . SER A 1 85 ? -12.644 -3.337 12.486 1.00 90.50 85 SER A C 1
ATOM 682 O O . SER A 1 85 ? -13.872 -3.395 12.561 1.00 90.50 85 SER A O 1
ATOM 684 N N . LEU A 1 86 ? -12.001 -2.595 11.585 1.00 90.81 86 LEU A N 1
ATOM 685 C CA . LEU A 1 86 ? -12.655 -1.772 10.571 1.00 90.81 86 LEU A CA 1
ATOM 686 C C . LEU A 1 86 ? -13.238 -2.591 9.409 1.00 90.81 86 LEU A C 1
ATOM 688 O O . LEU A 1 86 ? -14.249 -2.182 8.841 1.00 90.81 86 LEU A O 1
ATOM 692 N N . ARG A 1 87 ? -12.658 -3.755 9.081 1.00 83.62 87 ARG A N 1
ATOM 693 C CA . ARG A 1 87 ? -13.178 -4.677 8.052 1.00 83.62 87 ARG A CA 1
ATOM 694 C C . ARG A 1 87 ? -14.571 -5.197 8.406 1.00 83.62 87 ARG A C 1
ATOM 696 O O . ARG A 1 87 ? -15.415 -5.356 7.534 1.00 83.62 87 ARG A O 1
ATOM 703 N N . SER A 1 88 ? -14.807 -5.441 9.694 1.00 74.69 88 SER A N 1
ATOM 704 C CA . SER A 1 88 ? -16.034 -6.083 10.183 1.00 74.69 88 SER A CA 1
ATOM 705 C C . SER A 1 88 ? -17.218 -5.116 10.319 1.00 74.69 88 SER A C 1
ATOM 707 O O . SER A 1 88 ? -18.368 -5.538 10.262 1.00 74.69 88 SER A O 1
ATOM 709 N N . SER A 1 89 ? -16.963 -3.823 10.551 1.00 73.69 89 SER A N 1
ATOM 710 C CA . SER A 1 89 ? -18.009 -2.798 10.691 1.00 73.69 89 SER A CA 1
ATOM 711 C C . SER A 1 89 ? -17.414 -1.385 10.708 1.00 73.69 89 SER A C 1
ATOM 713 O O . SER A 1 89 ? -16.253 -1.190 11.067 1.00 73.69 89 SER A O 1
ATOM 715 N N . LYS A 1 90 ? -18.227 -0.368 10.390 1.00 78.00 90 LYS A N 1
ATOM 716 C CA . LYS A 1 90 ? -17.847 1.042 10.586 1.00 78.00 90 LYS A CA 1
ATOM 717 C C . LYS A 1 90 ? -17.811 1.368 12.084 1.00 78.00 90 LYS A C 1
ATOM 719 O O . LYS A 1 90 ? -18.827 1.738 12.673 1.00 78.00 90 LYS A O 1
ATOM 724 N N . LEU A 1 91 ? -16.644 1.216 12.704 1.00 82.00 91 LEU A N 1
ATOM 725 C CA . LEU A 1 91 ? -16.422 1.534 14.115 1.00 82.00 91 LEU A CA 1
ATOM 726 C C . LEU A 1 91 ? -15.909 2.965 14.295 1.00 82.00 91 LEU A C 1
ATOM 728 O O . LEU A 1 91 ? -15.113 3.465 13.506 1.00 82.00 91 LEU A O 1
ATOM 732 N N . SER A 1 92 ? -16.341 3.618 15.375 1.00 85.38 92 SER A N 1
ATOM 733 C CA . SER A 1 92 ? -15.749 4.886 15.805 1.00 85.38 92 SER A CA 1
ATOM 734 C C . SER A 1 92 ? -14.384 4.654 16.458 1.00 85.38 92 SER A C 1
ATOM 736 O O . SER A 1 92 ? -14.126 3.588 17.019 1.00 85.38 92 SER A O 1
ATOM 738 N N . VAL A 1 93 ? -13.530 5.683 16.470 1.00 84.19 93 VAL A N 1
ATOM 739 C CA . VAL A 1 93 ? -12.199 5.647 17.112 1.00 84.19 93 VAL A CA 1
ATOM 740 C C . VAL A 1 93 ? -12.271 5.176 18.570 1.00 84.19 93 VAL A C 1
ATOM 742 O O . VAL A 1 93 ? -11.412 4.426 19.026 1.00 84.19 93 VAL A O 1
ATOM 745 N N . ARG A 1 94 ? -13.324 5.571 19.298 1.00 84.62 94 ARG A N 1
ATOM 746 C CA . ARG A 1 94 ? -13.558 5.137 20.680 1.00 84.62 94 ARG A CA 1
ATOM 747 C C . ARG A 1 94 ? -13.779 3.626 20.778 1.00 84.62 94 ARG A C 1
ATOM 749 O O . ARG A 1 94 ? -13.102 2.983 21.571 1.00 84.62 94 ARG A O 1
ATOM 756 N N . LYS A 1 95 ? -14.671 3.067 19.951 1.00 87.94 95 LYS A N 1
ATOM 757 C CA . LYS A 1 95 ? -14.948 1.619 19.933 1.00 87.94 95 LYS A CA 1
ATOM 758 C C . LYS A 1 95 ? -13.728 0.810 19.499 1.00 87.94 95 LYS A C 1
ATOM 760 O O . LYS A 1 95 ? -13.500 -0.275 20.020 1.00 87.94 95 LYS A O 1
ATOM 765 N N . ILE A 1 96 ? -12.936 1.345 18.568 1.00 89.88 96 ILE A N 1
ATOM 766 C CA . ILE A 1 96 ? -11.659 0.741 18.174 1.00 89.88 96 ILE A CA 1
ATOM 767 C C . ILE A 1 96 ? -10.718 0.697 19.375 1.00 89.88 96 ILE A C 1
ATOM 769 O O . ILE A 1 96 ? -10.201 -0.371 19.675 1.00 89.88 96 ILE A O 1
ATOM 773 N N . GLY A 1 97 ? -10.553 1.819 20.087 1.00 88.75 97 GLY A N 1
ATOM 774 C CA . GLY A 1 97 ? -9.751 1.895 21.310 1.00 88.75 97 GLY A CA 1
ATOM 775 C C . GLY A 1 97 ? -10.178 0.871 22.361 1.00 88.75 97 GLY A C 1
ATOM 776 O O . GLY A 1 97 ? -9.343 0.104 22.827 1.00 88.75 97 GLY A O 1
ATOM 777 N N . GLU A 1 98 ? -11.476 0.788 22.661 1.00 88.62 98 GLU A N 1
ATOM 778 C CA . GLU A 1 98 ? -12.032 -0.202 23.595 1.00 88.62 98 GLU A CA 1
ATOM 779 C C . GLU A 1 98 ? -11.703 -1.643 23.166 1.00 88.62 98 GLU A C 1
ATOM 781 O O . GLU A 1 98 ? -11.235 -2.434 23.981 1.00 88.62 98 GLU A O 1
ATOM 786 N N . LYS A 1 99 ? -11.860 -1.969 21.876 1.00 87.19 99 LYS A N 1
ATOM 787 C CA . LYS A 1 99 ? -11.616 -3.319 21.346 1.00 87.19 99 LYS A CA 1
ATOM 788 C C . LYS A 1 99 ? -10.142 -3.735 21.380 1.00 87.19 99 LYS A C 1
ATOM 790 O O . LYS A 1 99 ? -9.853 -4.906 21.597 1.00 87.19 99 LYS A O 1
ATOM 795 N N . ILE A 1 100 ? -9.219 -2.798 21.168 1.00 88.88 100 ILE A N 1
ATOM 796 C CA . ILE A 1 100 ? -7.770 -3.070 21.131 1.00 88.88 100 ILE A CA 1
ATOM 797 C C . ILE A 1 100 ? -7.053 -2.723 22.447 1.00 88.88 100 ILE A C 1
ATOM 799 O O . ILE A 1 100 ? -5.823 -2.726 22.493 1.00 88.88 100 ILE A O 1
ATOM 803 N N . GLY A 1 101 ? -7.797 -2.390 23.509 1.00 90.38 101 GLY A N 1
ATOM 804 C CA . GLY A 1 101 ? -7.239 -2.081 24.830 1.00 90.38 101 GLY A CA 1
ATOM 805 C C . GLY A 1 101 ? -6.467 -0.757 24.904 1.00 90.38 101 GLY A C 1
ATOM 806 O O . GLY A 1 101 ? -5.490 -0.648 25.643 1.00 90.38 101 GLY A O 1
ATOM 807 N N . LEU A 1 102 ? -6.866 0.256 24.130 1.00 91.88 102 LEU A N 1
ATOM 808 C CA . LEU A 1 102 ? -6.232 1.576 24.086 1.00 91.88 102 LEU A CA 1
ATOM 809 C C . LEU A 1 102 ? -7.192 2.701 24.479 1.00 91.88 102 LEU A C 1
ATOM 811 O O . LEU A 1 102 ? -8.386 2.673 24.189 1.00 91.88 102 LEU A O 1
ATOM 815 N N . SER A 1 103 ? -6.640 3.770 25.061 1.00 92.38 103 SER A N 1
ATOM 816 C CA . SER A 1 103 ? -7.408 5.000 25.265 1.00 92.38 103 SER A CA 1
ATOM 817 C C . SER A 1 103 ? -7.824 5.616 23.918 1.00 92.38 103 SER A C 1
ATOM 819 O O . SER A 1 103 ? -7.084 5.495 22.932 1.00 92.38 103 SER A O 1
ATOM 821 N N . PRO A 1 104 ? -8.955 6.348 23.847 1.00 91.06 104 PRO A N 1
ATOM 822 C CA . PRO A 1 104 ? -9.399 6.988 22.606 1.00 91.06 104 PRO A CA 1
ATOM 823 C C . PRO A 1 104 ? -8.338 7.901 21.975 1.00 91.06 104 PRO A C 1
ATOM 825 O O . PRO A 1 104 ? -8.169 7.914 20.757 1.00 91.06 104 PRO A O 1
ATOM 828 N N . ALA A 1 105 ? -7.565 8.618 22.798 1.00 92.38 105 ALA A N 1
ATOM 829 C CA . ALA A 1 105 ? -6.475 9.473 22.332 1.00 92.38 105 ALA A CA 1
ATOM 830 C C . ALA A 1 105 ? -5.316 8.667 21.715 1.00 92.38 105 ALA A C 1
ATOM 832 O O . ALA A 1 105 ? -4.761 9.056 20.684 1.00 92.38 105 ALA A O 1
ATOM 833 N N . ALA A 1 106 ? -4.958 7.526 22.316 1.00 93.56 106 ALA A N 1
ATOM 834 C CA . ALA A 1 106 ? -3.919 6.649 21.786 1.00 93.56 106 ALA A CA 1
ATOM 835 C C . ALA A 1 106 ? -4.353 6.000 20.463 1.00 93.56 106 ALA A C 1
ATOM 837 O O . ALA A 1 106 ? -3.566 6.002 19.513 1.00 93.56 106 ALA A O 1
ATOM 838 N N . ALA A 1 107 ? -5.600 5.525 20.381 1.00 94.25 107 ALA A N 1
ATOM 839 C CA . ALA A 1 107 ? -6.185 4.994 19.151 1.00 94.25 107 ALA A CA 1
ATOM 840 C C . ALA A 1 107 ? -6.195 6.055 18.040 1.00 94.25 107 ALA A C 1
ATOM 842 O O . ALA A 1 107 ? -5.671 5.809 16.956 1.00 94.25 107 ALA A O 1
ATOM 843 N N . HIS A 1 108 ? -6.667 7.273 18.334 1.00 94.25 108 HIS A N 1
ATOM 844 C CA . HIS A 1 108 ? -6.667 8.380 17.375 1.00 94.25 108 HIS A CA 1
ATOM 845 C C . HIS A 1 108 ? -5.262 8.681 16.835 1.00 94.25 108 HIS A C 1
ATOM 847 O O . HIS A 1 108 ? -5.076 8.826 15.630 1.00 94.25 108 HIS A O 1
ATOM 853 N N . ARG A 1 109 ? -4.244 8.736 17.704 1.00 95.94 109 ARG A N 1
ATOM 854 C CA . ARG A 1 109 ? -2.852 8.984 17.293 1.00 95.94 109 ARG A CA 1
ATOM 855 C C . ARG A 1 109 ? -2.323 7.901 16.351 1.00 95.94 109 ARG A C 1
ATOM 857 O O . ARG A 1 109 ? -1.662 8.232 15.369 1.00 95.94 109 ARG A O 1
ATOM 864 N N . ILE A 1 110 ? -2.612 6.631 16.637 1.00 95.94 110 ILE A N 1
ATOM 865 C CA . ILE A 1 110 ? -2.219 5.507 15.777 1.00 95.94 110 ILE A CA 1
ATOM 866 C C . ILE A 1 110 ? -2.932 5.605 14.430 1.00 95.94 110 ILE A C 1
ATOM 868 O O . ILE A 1 110 ? -2.279 5.555 13.393 1.00 95.94 110 ILE A O 1
ATOM 872 N N . MET A 1 111 ? -4.244 5.829 14.438 1.00 95.81 111 MET A N 1
ATOM 873 C CA . MET A 1 111 ? -5.039 5.938 13.217 1.00 95.81 111 MET A CA 1
ATOM 874 C C . MET A 1 111 ? -4.603 7.133 12.362 1.00 95.81 111 MET A C 1
ATOM 876 O O . MET A 1 111 ? -4.450 6.994 11.156 1.00 95.81 111 MET A O 1
ATOM 880 N N . ARG A 1 112 ? -4.268 8.282 12.964 1.00 96.50 112 ARG A N 1
ATOM 881 C CA . ARG A 1 112 ? -3.662 9.418 12.243 1.00 96.50 112 ARG A CA 1
ATOM 882 C C . ARG A 1 112 ? -2.314 9.068 11.622 1.00 96.50 112 ARG A C 1
ATOM 884 O O . ARG A 1 112 ? -2.003 9.573 10.549 1.00 96.50 112 ARG A O 1
ATOM 891 N N . ASN A 1 113 ? -1.509 8.230 12.274 1.00 95.19 113 ASN A N 1
ATOM 892 C CA . ASN A 1 113 ? -0.278 7.732 11.669 1.00 95.19 113 ASN A CA 1
ATOM 893 C C . ASN A 1 113 ? -0.580 6.824 10.470 1.00 95.19 113 ASN A C 1
ATOM 895 O O . ASN A 1 113 ? 0.039 6.987 9.427 1.00 95.19 113 ASN A O 1
ATOM 899 N N . MET A 1 114 ? -1.574 5.939 10.592 1.00 95.81 114 MET A N 1
ATOM 900 C CA . MET A 1 114 ? -2.035 5.076 9.499 1.00 95.81 114 MET A CA 1
ATOM 901 C C . MET A 1 114 ? -2.550 5.879 8.297 1.00 95.81 114 MET A C 1
ATOM 903 O O . MET A 1 114 ? -2.273 5.491 7.167 1.00 95.81 114 MET A O 1
ATOM 907 N N . VAL A 1 115 ? -3.214 7.021 8.522 1.00 94.69 115 VAL A N 1
ATOM 908 C CA . VAL A 1 115 ? -3.593 7.962 7.450 1.00 94.69 115 VAL A CA 1
ATOM 909 C C . VAL A 1 115 ? -2.363 8.524 6.742 1.00 94.69 115 VAL A C 1
ATOM 911 O O . VAL A 1 115 ? -2.283 8.493 5.520 1.00 94.69 115 VAL A O 1
ATOM 914 N N . LYS A 1 116 ? -1.354 8.984 7.495 1.00 91.06 116 LYS A N 1
ATOM 915 C CA . LYS A 1 116 ? -0.123 9.552 6.912 1.00 91.06 116 LYS A CA 1
ATOM 916 C C . LYS A 1 116 ? 0.627 8.571 6.019 1.00 91.06 116 LYS A C 1
ATOM 918 O O . LYS A 1 116 ? 1.201 8.986 5.020 1.00 91.06 116 LYS A O 1
ATOM 923 N N . ILE A 1 117 ? 0.644 7.296 6.400 1.00 90.19 117 ILE A N 1
ATOM 924 C CA . ILE A 1 117 ? 1.285 6.243 5.609 1.00 90.19 117 ILE A CA 1
ATOM 925 C C . ILE A 1 117 ? 0.335 5.616 4.587 1.00 90.19 117 ILE A C 1
ATOM 927 O O . ILE A 1 117 ? 0.756 4.685 3.923 1.00 90.19 117 ILE A O 1
ATOM 931 N N . GLY A 1 118 ? -0.910 6.098 4.471 1.00 90.88 118 GLY A N 1
ATOM 932 C CA . GLY A 1 118 ? -1.895 5.734 3.448 1.00 90.88 118 GLY A CA 1
ATOM 933 C C . GLY A 1 118 ? -2.714 4.464 3.702 1.00 90.88 118 GLY A C 1
ATOM 934 O O . GLY A 1 118 ? -3.464 4.056 2.820 1.00 90.88 118 GLY A O 1
ATOM 935 N N . LEU A 1 119 ? -2.596 3.815 4.866 1.00 94.31 119 LEU A N 1
ATOM 936 C CA . LEU A 1 119 ? -3.390 2.619 5.202 1.00 94.31 119 LEU A CA 1
ATOM 937 C C . LEU A 1 119 ? -4.863 2.951 5.497 1.00 94.31 119 LEU A C 1
ATOM 939 O O . LEU A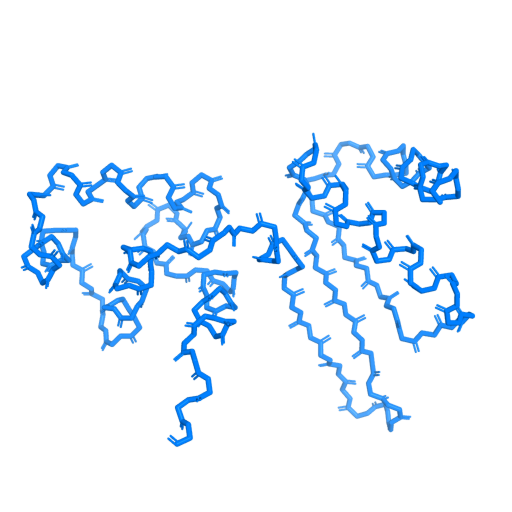 1 119 ? -5.730 2.091 5.350 1.00 94.31 119 LEU A O 1
ATOM 943 N N . LEU A 1 120 ? -5.141 4.187 5.923 1.00 95.31 120 LEU A N 1
ATOM 944 C CA . LEU A 1 120 ? -6.488 4.715 6.148 1.00 95.31 120 LEU A CA 1
ATOM 945 C C . LEU A 1 120 ? -6.696 6.014 5.354 1.00 95.31 120 LEU A C 1
ATOM 947 O O . LEU A 1 120 ? -5.735 6.736 5.101 1.00 95.31 120 LEU A O 1
ATOM 951 N N . ASP A 1 121 ? -7.943 6.323 5.004 1.00 94.19 121 ASP A N 1
ATOM 952 C CA . ASP A 1 121 ? -8.336 7.633 4.472 1.00 94.19 121 ASP A CA 1
ATOM 953 C C . ASP A 1 121 ? -8.551 8.668 5.597 1.00 94.19 121 ASP A C 1
ATOM 955 O O . ASP A 1 121 ? -8.541 8.339 6.787 1.00 94.19 121 ASP A O 1
ATOM 959 N N . ASP A 1 122 ? -8.791 9.932 5.238 1.00 92.94 122 ASP A N 1
ATOM 960 C CA . ASP A 1 122 ? -9.036 11.013 6.209 1.00 92.94 122 ASP A CA 1
ATOM 961 C C . ASP A 1 122 ? -10.277 10.788 7.095 1.00 92.94 122 ASP A C 1
ATOM 963 O O . ASP A 1 122 ? -10.394 11.382 8.169 1.00 92.94 122 ASP A O 1
ATOM 967 N N . ASN A 1 123 ? -11.182 9.894 6.683 1.00 91.94 123 ASN A N 1
ATOM 968 C CA . ASN A 1 123 ? -12.358 9.470 7.440 1.00 91.94 123 ASN A CA 1
ATOM 969 C C . ASN A 1 123 ? -12.108 8.188 8.254 1.00 91.94 123 ASN A C 1
ATOM 971 O O . ASN A 1 123 ? -13.061 7.583 8.754 1.00 91.94 123 ASN A O 1
ATOM 975 N N . PHE A 1 124 ? -10.846 7.768 8.380 1.00 93.44 124 PHE A N 1
ATOM 976 C CA . PHE A 1 124 ? -10.408 6.549 9.050 1.00 93.44 124 PHE A CA 1
ATOM 977 C C . PHE A 1 124 ? -10.988 5.245 8.487 1.00 93.44 124 PHE A C 1
ATOM 979 O O . PHE A 1 124 ? -11.178 4.268 9.216 1.00 93.44 124 PHE A O 1
ATOM 986 N N . ARG A 1 125 ? -11.258 5.205 7.186 1.00 93.00 125 ARG A N 1
ATOM 987 C CA . ARG A 1 125 ? -11.678 3.992 6.480 1.00 93.00 125 ARG A CA 1
ATOM 988 C C . ARG A 1 125 ? -10.454 3.292 5.889 1.00 93.00 125 ARG A C 1
ATOM 990 O O . ARG A 1 125 ? -9.555 3.988 5.420 1.00 93.00 125 ARG A O 1
ATOM 997 N N . PRO A 1 126 ? -10.398 1.948 5.891 1.00 94.44 126 PRO A N 1
ATOM 998 C CA . PRO A 1 126 ? -9.343 1.216 5.197 1.00 94.44 126 PRO A CA 1
ATOM 999 C C . PRO A 1 126 ? -9.269 1.618 3.724 1.00 94.44 126 PRO A C 1
ATOM 1001 O O . PRO A 1 126 ? -10.286 1.617 3.031 1.00 94.44 126 PRO A O 1
ATOM 1004 N N . THR A 1 127 ? -8.071 1.956 3.256 1.00 93.56 127 THR A N 1
ATOM 1005 C CA . THR A 1 127 ? -7.799 2.112 1.822 1.00 93.56 127 THR A CA 1
ATOM 1006 C C . THR A 1 127 ? -7.515 0.746 1.201 1.00 93.56 127 THR A C 1
ATOM 1008 O O . THR A 1 127 ? -7.270 -0.230 1.910 1.00 93.56 127 THR A O 1
ATOM 1011 N N . GLU A 1 128 ? -7.456 0.671 -0.127 1.00 92.19 128 GLU A N 1
ATOM 1012 C CA . GLU A 1 128 ? -6.949 -0.516 -0.830 1.00 92.19 128 GLU A CA 1
ATOM 1013 C C . GLU A 1 128 ? -5.552 -0.938 -0.338 1.00 92.19 128 GLU A C 1
ATOM 1015 O O . GLU A 1 128 ? -5.278 -2.126 -0.193 1.00 92.19 128 GLU A O 1
ATOM 1020 N N . MET A 1 129 ? -4.684 0.017 0.015 1.00 92.69 129 MET A N 1
ATOM 1021 C CA . MET A 1 129 ? -3.380 -0.289 0.607 1.00 92.69 129 MET A CA 1
ATOM 1022 C C . MET A 1 129 ? -3.482 -0.793 2.047 1.00 92.69 129 MET A C 1
ATOM 1024 O O . MET A 1 129 ? -2.727 -1.685 2.426 1.00 92.69 129 MET A O 1
ATOM 1028 N N . GLY A 1 130 ? -4.433 -0.283 2.832 1.00 94.38 130 GLY A N 1
ATOM 1029 C CA . GLY A 1 130 ? -4.790 -0.849 4.134 1.00 94.38 130 GLY A CA 1
ATOM 1030 C C . GLY A 1 130 ? -5.219 -2.312 4.036 1.00 94.38 130 GLY A C 1
ATOM 1031 O O . GLY A 1 130 ? -4.761 -3.148 4.810 1.00 94.38 130 GLY A O 1
ATOM 1032 N N . LEU A 1 131 ? -6.055 -2.640 3.052 1.00 93.31 131 LEU A N 1
ATOM 1033 C CA . LEU A 1 131 ? -6.527 -4.007 2.822 1.00 93.31 131 LEU A CA 1
ATOM 1034 C C . LEU A 1 131 ? -5.419 -4.923 2.287 1.00 93.31 131 LEU A C 1
ATOM 1036 O O . LEU A 1 131 ? -5.309 -6.067 2.729 1.00 93.31 131 LEU A O 1
ATOM 1040 N N . ALA A 1 132 ? -4.559 -4.420 1.400 1.00 92.75 132 ALA A N 1
ATOM 1041 C CA . ALA A 1 132 ? -3.382 -5.149 0.935 1.00 92.75 132 ALA A CA 1
ATOM 1042 C C . ALA A 1 132 ? -2.397 -5.427 2.083 1.00 92.75 132 ALA A C 1
ATOM 1044 O O . ALA A 1 132 ? -1.868 -6.529 2.181 1.00 92.75 132 ALA A O 1
ATOM 1045 N N . TYR A 1 133 ? -2.189 -4.457 2.983 1.00 93.94 133 TYR A N 1
ATOM 1046 C CA . TYR A 1 133 ? -1.367 -4.624 4.186 1.00 93.94 133 TYR A CA 1
ATOM 1047 C C . TYR A 1 133 ? -1.910 -5.711 5.094 1.00 93.94 133 TYR A C 1
ATOM 1049 O O . TYR A 1 133 ? -1.161 -6.575 5.542 1.00 93.94 133 TYR A O 1
ATOM 1057 N N . LEU A 1 134 ? -3.220 -5.675 5.336 1.00 93.12 134 LEU A N 1
ATOM 1058 C CA . LEU A 1 134 ? -3.881 -6.692 6.129 1.00 93.12 134 LEU A CA 1
ATOM 1059 C C . LEU A 1 134 ? -3.715 -8.076 5.484 1.00 93.12 134 LEU A C 1
ATOM 1061 O O . LEU A 1 134 ? -3.274 -8.995 6.155 1.00 93.12 134 LEU A O 1
ATOM 1065 N N . SER A 1 135 ? -3.952 -8.193 4.175 1.00 91.25 135 SER A N 1
ATOM 1066 C CA . SER A 1 135 ? -3.812 -9.459 3.437 1.00 91.25 135 SER A CA 1
ATOM 1067 C C . SER A 1 135 ? -2.376 -10.002 3.441 1.00 91.25 135 SER A C 1
ATOM 1069 O O . SER A 1 135 ? -2.177 -11.208 3.530 1.00 91.25 135 SER A O 1
ATOM 1071 N N . LEU A 1 136 ? -1.365 -9.125 3.370 1.00 90.69 136 LEU A N 1
ATOM 1072 C CA . LEU A 1 136 ? 0.051 -9.508 3.416 1.00 90.69 136 LEU A CA 1
ATOM 1073 C C . LEU A 1 136 ? 0.454 -10.106 4.775 1.00 90.69 136 LEU A C 1
ATOM 1075 O O . LEU A 1 136 ? 1.335 -10.963 4.827 1.00 90.69 136 LEU A O 1
ATOM 1079 N N . TYR A 1 137 ? -0.162 -9.640 5.864 1.00 90.75 137 TYR A N 1
ATOM 1080 C CA . TYR A 1 137 ? 0.215 -9.993 7.236 1.00 90.75 137 TYR A CA 1
ATOM 1081 C C . TYR A 1 137 ? -0.835 -10.809 8.004 1.00 90.75 137 TYR A C 1
ATOM 1083 O O . TYR A 1 137 ? -0.584 -11.133 9.163 1.00 90.75 137 TYR A O 1
ATOM 1091 N N . GLU A 1 138 ? -1.968 -11.173 7.392 1.00 81.56 138 GLU A N 1
ATOM 1092 C CA . GLU A 1 138 ? -3.040 -11.966 8.028 1.00 81.56 138 GLU A CA 1
ATOM 1093 C C . GLU A 1 138 ? -2.633 -13.412 8.371 1.00 81.56 138 GLU A C 1
ATOM 1095 O O . GLU A 1 138 ? -3.405 -14.114 9.022 1.00 81.56 138 GLU A O 1
ATOM 1100 N N . GLU A 1 139 ? -1.401 -13.810 8.026 1.00 65.25 139 GLU A N 1
ATOM 1101 C CA . GLU A 1 139 ? -0.888 -15.182 8.029 1.00 65.25 139 GLU A CA 1
ATOM 1102 C C . GLU A 1 139 ? -1.719 -16.090 7.104 1.00 65.25 139 GLU A C 1
ATOM 1104 O O . GLU A 1 139 ? -2.949 -16.051 7.056 1.00 65.25 139 GLU A O 1
ATOM 1109 N N . LEU A 1 140 ? -1.033 -16.938 6.335 1.00 49.03 140 LEU A N 1
ATOM 1110 C CA . LEU A 1 140 ? -1.653 -18.137 5.784 1.00 49.03 140 LEU A CA 1
ATOM 1111 C C . LEU A 1 140 ? -2.022 -18.992 6.998 1.00 49.03 140 LEU A C 1
ATOM 1113 O O . LEU A 1 140 ? -1.198 -19.757 7.488 1.00 49.03 140 LEU A O 1
ATOM 1117 N N . LYS A 1 141 ? -3.209 -18.764 7.565 1.00 44.19 141 LYS A N 1
ATOM 1118 C CA . LYS A 1 141 ? -3.798 -19.652 8.564 1.00 44.19 141 LYS A CA 1
ATOM 1119 C C . LYS A 1 141 ? -4.095 -20.970 7.849 1.00 44.19 141 LYS A C 1
ATOM 1121 O O . LYS A 1 141 ? -5.190 -21.138 7.319 1.00 44.19 141 LYS A O 1
ATOM 1126 N N . GLU A 1 142 ? -3.076 -21.817 7.735 1.00 41.56 142 GLU A N 1
ATOM 1127 C CA . GLU A 1 142 ? -3.226 -23.251 7.468 1.00 41.56 142 GLU A CA 1
ATOM 1128 C C . GLU A 1 142 ? -3.846 -23.943 8.686 1.00 41.56 142 GLU A C 1
ATOM 1130 O O . GLU A 1 142 ? -3.452 -23.613 9.831 1.00 41.56 142 GLU A O 1
#

Organism: NCBI:txid498846

InterPro domains:
  IPR036388 Winged helix-like DNA-binding domain superfamily [G3DSA:1.10.10.10] (72-137)
  IPR036390 Winged helix DNA-bin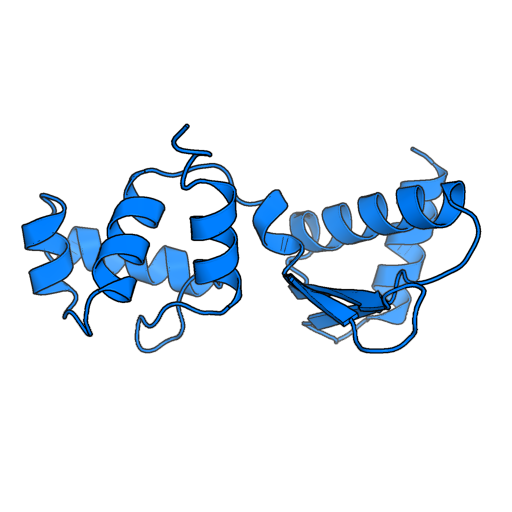ding domain superfamily [SSF46785] (80-139)